Protein AF-A0A1G9MZA1-F1 (afdb_monomer_lite)

Sequence (124 aa):
MLAPVVPSVSGRLEAGAQAARDDGPHEAFRLMNNDGAIKHLGRSYFTKWLYFASALEGPDDAAAAPILDDKIAGWLDREAKFSLDRTTASYARYLELLACWGERYGRTRVQVEKAIFKLATGRG

Foldseek 3Di:
DDDDDDVLLVVLLVVLLCCCAPVNQLVSLQSCVPVSPDPPCAQQRSLVSQQVSHQPVHNQDLSGHAGDDPLLQVLCCPPVVQHADRDSVSSVVLLVVLCVVCVVVVGHSNRSSVVSSCVSPVDD

Structure (mmCIF, N/CA/C/O backbone):
data_AF-A0A1G9MZA1-F1
#
_entry.id   AF-A0A1G9MZA1-F1
#
loop_
_atom_site.group_PDB
_atom_site.id
_atom_site.type_symbol
_atom_site.label_atom_id
_atom_site.label_alt_id
_atom_site.label_comp_id
_atom_site.label_asym_id
_atom_site.label_entity_id
_atom_site.label_seq_id
_atom_site.pdbx_PDB_ins_code
_atom_site.Cartn_x
_atom_site.Cartn_y
_atom_site.Cartn_z
_atom_site.occupancy
_atom_site.B_iso_or_equiv
_atom_site.auth_seq_id
_atom_site.auth_comp_id
_atom_site.auth_asym_id
_atom_site.auth_atom_id
_atom_site.pdbx_PDB_model_num
ATOM 1 N N . MET A 1 1 ? -5.920 4.228 -33.457 1.00 48.59 1 MET A N 1
ATOM 2 C CA . MET A 1 1 ? -5.048 3.062 -33.209 1.00 48.59 1 MET A CA 1
ATOM 3 C C . MET A 1 1 ? -4.273 3.364 -31.934 1.00 48.59 1 MET A C 1
ATOM 5 O O . MET A 1 1 ? -3.574 4.368 -31.914 1.00 48.59 1 MET A O 1
ATOM 9 N N . LEU A 1 2 ? -4.501 2.621 -30.846 1.00 62.09 2 LEU A N 1
ATOM 10 C CA . LEU A 1 2 ? -3.734 2.811 -29.608 1.00 62.09 2 LEU A CA 1
ATOM 11 C C . LEU A 1 2 ? -2.294 2.365 -29.876 1.00 62.09 2 LEU A C 1
ATOM 13 O O . LEU A 1 2 ? -2.088 1.292 -30.441 1.00 62.09 2 LEU A O 1
ATOM 17 N N . ALA A 1 3 ? -1.315 3.196 -29.523 1.00 68.00 3 ALA A N 1
ATOM 18 C CA . ALA A 1 3 ? 0.080 2.789 -29.597 1.00 68.00 3 ALA A CA 1
ATOM 19 C C . ALA A 1 3 ? 0.299 1.587 -28.655 1.00 68.00 3 ALA A C 1
ATOM 21 O O . ALA A 1 3 ? -0.212 1.613 -27.530 1.00 68.00 3 ALA A O 1
ATOM 22 N N . PRO A 1 4 ? 1.016 0.535 -29.086 1.00 73.69 4 PRO A N 1
ATOM 23 C CA . PRO A 1 4 ? 1.297 -0.607 -28.228 1.00 73.69 4 PRO A CA 1
ATOM 24 C C . PRO A 1 4 ? 2.116 -0.166 -27.010 1.00 73.69 4 PRO A C 1
ATOM 26 O O . PRO A 1 4 ? 3.014 0.673 -27.116 1.00 73.69 4 PRO A O 1
ATOM 29 N N . VAL A 1 5 ? 1.805 -0.735 -25.843 1.00 72.62 5 VAL A N 1
ATOM 30 C CA . VAL A 1 5 ? 2.606 -0.524 -24.632 1.00 72.62 5 VAL A CA 1
ATOM 31 C C . VAL A 1 5 ? 4.005 -1.083 -24.879 1.00 72.62 5 VAL A C 1
ATOM 33 O O . VAL A 1 5 ? 4.159 -2.166 -25.441 1.00 72.62 5 VAL A O 1
ATOM 36 N N . VAL A 1 6 ? 5.034 -0.340 -24.467 1.00 80.12 6 VAL A N 1
ATOM 37 C CA . VAL A 1 6 ? 6.426 -0.787 -24.586 1.00 80.12 6 VAL A CA 1
ATOM 38 C C . VAL A 1 6 ? 6.576 -2.132 -23.854 1.00 80.12 6 VAL A C 1
ATOM 40 O O . VAL A 1 6 ? 6.251 -2.185 -22.666 1.00 80.12 6 VAL A O 1
ATOM 43 N N . PRO A 1 7 ? 7.090 -3.204 -24.494 1.00 77.50 7 PRO A N 1
ATOM 44 C CA . PRO A 1 7 ? 7.129 -4.545 -23.897 1.00 77.50 7 PRO A CA 1
ATOM 45 C C . PRO A 1 7 ? 7.807 -4.615 -22.522 1.00 77.50 7 PRO A C 1
ATOM 47 O O . PRO A 1 7 ? 7.390 -5.383 -21.660 1.00 77.50 7 PRO A O 1
ATOM 50 N N . SER A 1 8 ? 8.808 -3.764 -22.276 1.00 86.56 8 SER A N 1
ATOM 51 C CA . SER A 1 8 ? 9.486 -3.669 -20.978 1.00 86.56 8 SER A CA 1
ATOM 52 C C . SER A 1 8 ? 8.595 -3.132 -19.852 1.00 86.56 8 SER A C 1
ATOM 54 O O . SER A 1 8 ? 8.811 -3.475 -18.693 1.00 86.56 8 SER A O 1
ATOM 56 N N . VAL A 1 9 ? 7.589 -2.310 -20.168 1.00 93.12 9 VAL A N 1
ATOM 57 C CA . VAL A 1 9 ? 6.595 -1.822 -19.200 1.00 93.12 9 VAL A CA 1
ATOM 58 C C . VAL A 1 9 ? 5.584 -2.920 -18.899 1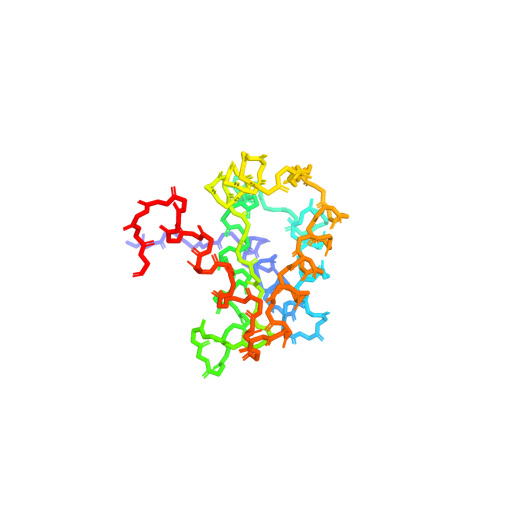.00 93.12 9 VAL A C 1
ATOM 60 O O . VAL A 1 9 ? 5.336 -3.197 -17.728 1.00 93.12 9 VAL A O 1
ATOM 63 N N . SER A 1 10 ? 5.053 -3.580 -19.933 1.00 94.19 10 SER A N 1
ATOM 64 C CA . SER A 1 10 ? 4.116 -4.696 -19.762 1.00 94.19 10 SER A CA 1
ATOM 65 C C . SER A 1 10 ? 4.722 -5.825 -18.929 1.00 94.19 10 SER A C 1
ATOM 67 O O . SER A 1 10 ? 4.102 -6.242 -17.957 1.00 94.19 10 SER A O 1
ATOM 69 N N . GLY A 1 11 ? 5.961 -6.236 -19.221 1.00 96.00 11 GLY A N 1
ATOM 70 C CA . GLY A 1 11 ? 6.637 -7.288 -18.454 1.00 96.00 11 GLY A CA 1
ATOM 71 C C . GLY A 1 11 ? 6.872 -6.921 -16.984 1.00 96.00 11 GLY A C 1
ATOM 72 O O . GLY A 1 11 ? 6.762 -7.773 -16.111 1.00 96.00 11 GLY A O 1
ATOM 73 N N . ARG A 1 12 ? 7.133 -5.643 -16.670 1.00 97.12 12 ARG A N 1
ATOM 74 C CA . ARG A 1 12 ? 7.271 -5.183 -15.273 1.00 97.12 12 ARG A CA 1
ATOM 75 C C . ARG A 1 12 ? 5.935 -5.152 -14.533 1.00 97.12 12 ARG A C 1
ATOM 77 O O . ARG A 1 12 ? 5.885 -5.522 -13.365 1.00 97.12 12 ARG A O 1
ATOM 84 N N . LEU A 1 13 ? 4.859 -4.733 -15.200 1.00 97.50 13 LEU A N 1
ATOM 85 C CA . LEU A 1 13 ? 3.510 -4.770 -14.627 1.00 97.50 13 LEU A CA 1
ATOM 86 C C . LEU A 1 13 ? 3.059 -6.206 -14.349 1.00 97.50 13 LEU A C 1
ATOM 88 O O . LEU A 1 13 ? 2.489 -6.463 -13.290 1.00 97.50 13 LEU A O 1
ATOM 92 N N . GLU A 1 14 ? 3.345 -7.124 -15.272 1.00 97.94 14 GLU A N 1
ATOM 93 C CA . GLU A 1 14 ? 3.075 -8.554 -15.123 1.00 97.94 14 GLU A CA 1
ATOM 94 C C . GLU A 1 14 ? 3.887 -9.163 -13.975 1.00 97.94 14 GLU A C 1
ATOM 96 O O . GLU A 1 14 ? 3.305 -9.801 -13.104 1.00 97.94 14 GLU A O 1
ATOM 101 N N . ALA A 1 15 ? 5.190 -8.877 -13.890 1.00 98.06 15 ALA A N 1
ATOM 102 C CA . ALA A 1 15 ? 6.024 -9.332 -12.777 1.00 98.06 15 ALA A CA 1
ATOM 103 C C . ALA A 1 15 ? 5.513 -8.821 -11.417 1.00 98.06 15 ALA A C 1
ATOM 105 O O . ALA A 1 15 ? 5.438 -9.584 -10.458 1.00 98.06 15 ALA A O 1
ATOM 106 N N . GLY A 1 16 ? 5.103 -7.549 -11.334 1.00 98.25 16 GLY A N 1
ATOM 107 C CA . GLY A 1 16 ? 4.486 -6.996 -10.126 1.00 98.25 16 GLY A CA 1
ATOM 108 C C . GLY A 1 16 ? 3.153 -7.660 -9.771 1.00 98.25 16 GLY A C 1
ATOM 109 O O . GLY A 1 16 ? 2.889 -7.912 -8.597 1.00 98.25 16 GLY A O 1
ATOM 11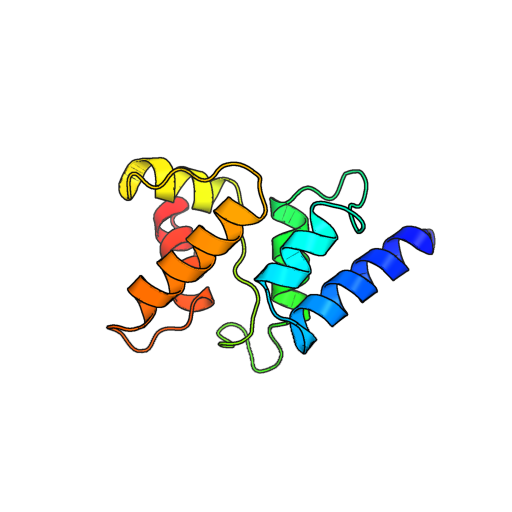0 N N . ALA A 1 17 ? 2.324 -7.969 -10.772 1.00 98.31 17 ALA A N 1
ATOM 111 C CA . ALA A 1 17 ? 1.062 -8.677 -10.574 1.00 98.31 17 ALA A CA 1
ATOM 112 C C . ALA A 1 17 ? 1.290 -10.112 -10.081 1.00 98.31 17 ALA A C 1
ATOM 114 O O . ALA A 1 17 ? 0.595 -10.548 -9.166 1.00 98.31 17 ALA A O 1
ATOM 115 N N . GLN A 1 18 ? 2.273 -10.816 -10.647 1.00 98.50 18 GLN A N 1
ATOM 116 C CA . GLN A 1 18 ? 2.620 -12.169 -10.223 1.00 98.50 18 GLN A CA 1
ATOM 117 C C . GLN A 1 18 ? 3.133 -12.176 -8.783 1.00 98.50 18 GLN A C 1
ATOM 119 O O . GLN A 1 18 ? 2.593 -12.897 -7.951 1.00 98.50 18 GLN A O 1
ATOM 124 N N . ALA A 1 19 ? 4.074 -11.286 -8.455 1.00 98.56 19 ALA A N 1
ATOM 125 C CA . ALA A 1 19 ? 4.584 -11.144 -7.095 1.00 98.56 19 ALA A CA 1
ATOM 126 C C . ALA A 1 19 ? 3.463 -10.833 -6.087 1.00 98.56 19 ALA A C 1
ATOM 128 O O . ALA A 1 19 ? 3.462 -11.356 -4.980 1.00 98.56 19 ALA A O 1
ATOM 129 N N . ALA A 1 20 ? 2.464 -10.019 -6.454 1.00 98.25 20 ALA A N 1
ATOM 130 C CA . ALA A 1 20 ? 1.355 -9.703 -5.548 1.00 98.25 20 ALA A CA 1
ATOM 131 C C . ALA A 1 20 ? 0.449 -10.901 -5.255 1.00 98.25 20 ALA A C 1
ATOM 133 O O . ALA A 1 20 ? -0.141 -10.948 -4.176 1.00 98.25 20 ALA A O 1
ATOM 134 N N . ARG A 1 21 ? 0.323 -11.831 -6.206 1.00 97.81 21 ARG A N 1
ATOM 135 C CA . ARG A 1 21 ? -0.510 -13.034 -6.088 1.00 97.81 21 ARG A CA 1
ATOM 136 C C . ARG A 1 21 ? 0.220 -14.169 -5.381 1.00 97.81 21 ARG A C 1
ATOM 138 O O . ARG A 1 21 ? -0.383 -14.830 -4.544 1.00 97.81 21 ARG A O 1
ATOM 145 N N . ASP A 1 22 ? 1.495 -14.360 -5.703 1.00 98.06 22 ASP A N 1
ATOM 146 C CA . ASP A 1 22 ? 2.258 -15.530 -5.265 1.00 98.06 22 ASP A CA 1
ATOM 147 C C . ASP A 1 22 ? 3.055 -15.254 -3.987 1.00 98.06 22 ASP A C 1
ATOM 149 O O . ASP A 1 22 ? 3.037 -16.055 -3.054 1.00 98.06 22 ASP A O 1
ATOM 153 N N . ASP A 1 23 ? 3.721 -14.098 -3.926 1.00 98.06 23 ASP A N 1
ATOM 154 C CA . ASP A 1 23 ? 4.642 -13.733 -2.840 1.00 98.06 23 ASP A CA 1
ATOM 155 C C . ASP A 1 23 ? 4.008 -12.752 -1.837 1.00 98.06 23 ASP A C 1
ATOM 157 O O . ASP A 1 23 ? 4.489 -12.552 -0.716 1.00 98.06 23 ASP A O 1
ATOM 161 N N . GLY A 1 24 ? 2.905 -12.122 -2.239 1.00 97.75 24 GLY A N 1
ATOM 162 C CA . GLY A 1 24 ? 2.122 -11.201 -1.434 1.00 97.75 24 GLY A CA 1
ATOM 163 C C . GLY A 1 24 ? 2.541 -9.726 -1.546 1.00 97.75 24 GLY A C 1
ATOM 164 O O . GLY A 1 24 ? 3.485 -9.342 -2.244 1.00 97.75 24 GLY A O 1
ATOM 165 N N . PRO A 1 25 ? 1.822 -8.838 -0.835 1.00 98.00 25 PRO A N 1
ATOM 166 C CA . PRO A 1 25 ? 1.898 -7.394 -1.055 1.00 98.00 25 PRO A CA 1
ATOM 167 C C . PRO A 1 25 ? 3.257 -6.773 -0.734 1.00 98.00 25 PRO A C 1
ATOM 169 O O . PRO A 1 25 ? 3.679 -5.838 -1.414 1.00 98.00 25 PRO A O 1
ATOM 172 N N . HIS A 1 26 ? 3.943 -7.268 0.298 1.00 98.38 26 HIS A N 1
ATOM 173 C CA . HIS A 1 26 ? 5.247 -6.742 0.697 1.00 98.38 26 HIS A CA 1
ATOM 174 C C . HIS A 1 26 ? 6.288 -6.929 -0.412 1.00 98.38 26 HIS A C 1
ATOM 176 O O . HIS A 1 26 ? 6.989 -5.979 -0.767 1.00 98.38 26 HIS A O 1
ATOM 182 N N . GLU A 1 27 ? 6.356 -8.130 -0.987 1.00 98.38 27 GLU A N 1
ATOM 183 C CA . GLU A 1 27 ? 7.344 -8.454 -2.011 1.00 98.38 27 GLU A CA 1
ATOM 184 C C . GLU A 1 27 ? 7.020 -7.769 -3.339 1.00 98.38 27 GLU A C 1
ATOM 186 O O . GLU A 1 27 ? 7.895 -7.160 -3.957 1.00 98.38 27 GLU A O 1
ATOM 191 N N . ALA A 1 28 ? 5.742 -7.727 -3.716 1.00 98.38 28 ALA A N 1
ATOM 192 C CA . ALA A 1 28 ? 5.294 -6.979 -4.885 1.00 98.38 28 ALA A CA 1
ATOM 193 C C . ALA A 1 28 ? 5.627 -5.484 -4.791 1.00 98.38 28 ALA A C 1
ATOM 195 O O . ALA A 1 28 ? 6.089 -4.871 -5.758 1.00 98.38 28 ALA A O 1
ATOM 196 N N . PHE A 1 29 ? 5.447 -4.887 -3.610 1.00 98.38 29 PHE A N 1
ATOM 197 C CA . PHE A 1 29 ? 5.865 -3.514 -3.365 1.00 98.38 29 PHE A CA 1
ATOM 198 C C . PHE A 1 29 ? 7.382 -3.369 -3.470 1.00 98.38 29 PHE A C 1
ATOM 200 O O . PHE A 1 29 ? 7.854 -2.446 -4.136 1.00 98.38 29 PHE A O 1
ATOM 207 N N . ARG A 1 30 ? 8.155 -4.261 -2.831 1.00 98.38 30 ARG A N 1
ATOM 208 C CA . ARG A 1 30 ? 9.623 -4.237 -2.884 1.00 98.38 30 ARG A CA 1
ATOM 209 C C . ARG A 1 30 ? 10.107 -4.270 -4.329 1.00 98.38 30 ARG A C 1
ATOM 211 O O . ARG A 1 30 ? 10.957 -3.456 -4.684 1.00 98.38 30 ARG A O 1
ATOM 218 N N . LEU A 1 31 ? 9.555 -5.156 -5.153 1.00 98.44 31 LEU A N 1
ATOM 219 C CA . LEU A 1 31 ? 9.887 -5.266 -6.568 1.00 98.44 31 LEU A CA 1
ATOM 220 C C . LEU A 1 31 ? 9.563 -3.965 -7.315 1.00 98.44 31 LEU A C 1
ATOM 222 O O . LEU A 1 31 ? 10.455 -3.360 -7.909 1.00 98.44 31 LEU A O 1
ATOM 226 N N . MET A 1 32 ? 8.316 -3.493 -7.243 1.00 97.94 32 MET A N 1
ATOM 227 C CA . MET A 1 32 ? 7.848 -2.316 -7.995 1.00 97.94 32 MET A CA 1
ATOM 228 C C . MET A 1 32 ? 8.491 -0.999 -7.540 1.00 97.94 32 MET A C 1
ATOM 230 O O . MET A 1 32 ? 8.536 -0.037 -8.308 1.00 97.94 32 MET A O 1
ATOM 234 N N . ASN A 1 33 ? 8.999 -0.943 -6.308 1.00 97.19 33 ASN A N 1
ATOM 235 C CA . ASN A 1 33 ? 9.703 0.217 -5.768 1.00 97.19 33 ASN A CA 1
ATOM 236 C C . ASN A 1 33 ? 11.215 0.203 -6.066 1.00 97.19 33 ASN A C 1
ATOM 238 O O . ASN A 1 33 ? 11.871 1.213 -5.821 1.00 97.19 33 ASN A O 1
ATOM 242 N N . ASN A 1 34 ? 11.763 -0.909 -6.577 1.00 96.06 34 ASN A N 1
ATOM 243 C CA . ASN A 1 34 ? 13.193 -1.092 -6.844 1.00 96.06 34 ASN A CA 1
ATOM 244 C C . ASN A 1 34 ? 13.425 -1.653 -8.263 1.00 96.06 34 ASN A C 1
ATOM 246 O O . ASN A 1 34 ? 13.253 -0.931 -9.243 1.00 96.06 34 ASN A O 1
ATOM 250 N N . ASP A 1 35 ? 13.791 -2.931 -8.397 1.00 94.12 35 ASP A N 1
ATOM 251 C CA . ASP A 1 35 ? 14.229 -3.546 -9.664 1.00 94.12 35 ASP A CA 1
ATOM 252 C C . ASP A 1 35 ? 13.143 -3.541 -10.758 1.00 94.12 35 ASP A C 1
ATOM 254 O O . ASP A 1 35 ? 13.433 -3.458 -11.954 1.00 94.12 35 ASP A O 1
ATOM 258 N N . GLY A 1 36 ? 11.873 -3.576 -10.348 1.00 95.00 36 GLY A N 1
ATOM 259 C CA . GLY A 1 36 ? 10.696 -3.500 -11.211 1.00 95.00 36 GLY A CA 1
ATOM 260 C C . GLY A 1 36 ? 10.199 -2.077 -11.477 1.00 95.00 36 GLY A C 1
ATOM 261 O O . GLY A 1 36 ? 9.160 -1.918 -12.118 1.00 95.00 36 GLY A O 1
ATOM 262 N N . ALA A 1 37 ? 10.897 -1.036 -11.010 1.00 95.56 37 ALA A N 1
ATOM 263 C CA . ALA A 1 37 ? 10.414 0.340 -11.093 1.00 95.56 37 ALA A CA 1
ATOM 264 C C . ALA A 1 37 ? 10.140 0.776 -12.539 1.00 95.56 37 ALA A C 1
ATOM 266 O O . ALA A 1 37 ? 10.979 0.651 -13.434 1.00 95.56 37 ALA A O 1
ATOM 267 N N . ILE A 1 38 ? 8.960 1.343 -12.777 1.00 96.00 38 ILE A N 1
ATOM 268 C CA . ILE A 1 38 ? 8.561 1.885 -14.079 1.00 96.00 38 ILE A CA 1
ATOM 269 C C . ILE A 1 38 ? 8.608 3.409 -14.000 1.00 96.00 38 ILE A C 1
ATOM 271 O O . ILE A 1 38 ? 8.001 4.029 -13.124 1.00 96.00 38 ILE A O 1
ATOM 275 N N . LYS A 1 39 ? 9.320 4.037 -14.942 1.00 93.00 39 LYS A N 1
ATOM 276 C CA . LYS A 1 39 ? 9.420 5.498 -15.011 1.00 93.00 39 LYS A CA 1
ATOM 277 C C . LYS A 1 39 ? 8.014 6.109 -15.090 1.00 93.00 39 LYS A C 1
ATOM 279 O O . LYS A 1 39 ? 7.203 5.683 -15.903 1.00 93.00 39 LYS A O 1
ATOM 284 N N . HIS A 1 40 ? 7.754 7.118 -14.258 1.00 92.12 40 HIS A N 1
ATOM 285 C CA . HIS A 1 40 ? 6.463 7.812 -14.115 1.00 92.12 40 HIS A CA 1
ATOM 286 C C . HIS A 1 40 ? 5.319 7.014 -13.463 1.00 92.12 40 HIS A C 1
ATOM 288 O O . HIS A 1 40 ? 4.291 7.612 -13.150 1.00 92.12 40 HIS A O 1
ATOM 294 N N . LEU A 1 41 ? 5.497 5.726 -13.153 1.00 94.56 41 LEU A N 1
ATOM 295 C CA . LEU A 1 41 ? 4.540 4.966 -12.349 1.00 94.56 41 LEU A CA 1
ATOM 296 C C . LEU A 1 41 ? 4.928 5.042 -10.868 1.00 94.56 41 LEU A C 1
ATOM 298 O O . LEU A 1 41 ? 5.540 4.137 -10.305 1.00 94.56 41 LEU A O 1
ATOM 302 N N . GLY A 1 42 ? 4.604 6.169 -10.236 1.00 93.25 42 GLY A N 1
ATOM 303 C CA . GLY A 1 42 ? 4.883 6.372 -8.814 1.00 93.25 42 GLY A CA 1
ATOM 304 C C . GLY A 1 42 ? 4.113 5.405 -7.904 1.00 93.25 42 GLY A C 1
ATOM 305 O O . GLY A 1 42 ? 3.116 4.807 -8.306 1.00 93.25 42 GLY A O 1
ATOM 306 N N . ARG A 1 43 ? 4.530 5.313 -6.637 1.00 92.81 43 ARG A N 1
ATOM 307 C CA . ARG A 1 43 ? 3.953 4.404 -5.627 1.00 92.81 43 ARG A CA 1
ATOM 308 C C . ARG A 1 43 ? 2.441 4.442 -5.492 1.00 92.81 43 ARG A C 1
ATOM 310 O O . ARG A 1 43 ? 1.811 3.388 -5.482 1.00 92.81 43 ARG A O 1
ATOM 317 N N . SER A 1 44 ? 1.856 5.632 -5.439 1.00 94.12 44 SER A N 1
ATOM 318 C CA . SER A 1 44 ? 0.402 5.790 -5.345 1.00 94.12 44 SER A CA 1
ATOM 319 C C . SER A 1 44 ? -0.334 5.135 -6.517 1.00 94.12 44 SER A C 1
ATOM 321 O O . SER A 1 44 ? -1.494 4.768 -6.380 1.00 94.12 44 SER A O 1
ATOM 323 N N . TYR A 1 45 ? 0.320 5.000 -7.675 1.00 96.69 45 TYR A N 1
ATOM 324 C CA . TYR A 1 45 ? -0.242 4.356 -8.858 1.00 96.69 45 TYR A CA 1
ATOM 325 C C . TYR A 1 45 ? 0.110 2.874 -8.931 1.00 96.69 45 TYR A C 1
ATOM 327 O O . TYR A 1 45 ? -0.785 2.072 -9.188 1.00 96.69 45 TYR A O 1
ATOM 335 N N . PHE A 1 46 ? 1.362 2.478 -8.668 1.00 97.50 46 PHE A N 1
ATOM 336 C CA . PHE A 1 46 ? 1.679 1.050 -8.710 1.00 97.50 46 PHE A CA 1
ATOM 337 C C . PHE A 1 46 ? 0.962 0.280 -7.597 1.00 97.50 46 PHE A C 1
ATOM 339 O O . PHE A 1 46 ? 0.542 -0.838 -7.841 1.00 97.50 46 PHE A O 1
ATOM 346 N N . THR A 1 47 ? 0.735 0.851 -6.409 1.00 98.00 47 THR A N 1
ATOM 347 C CA . THR A 1 47 ? -0.020 0.147 -5.351 1.00 98.00 47 THR A CA 1
ATOM 348 C C . THR A 1 47 ? -1.488 -0.060 -5.727 1.00 98.00 47 THR A C 1
ATOM 350 O O . THR A 1 47 ? -2.052 -1.094 -5.392 1.00 98.00 47 THR A O 1
ATOM 353 N N . LYS A 1 48 ? -2.085 0.847 -6.515 1.00 98.12 48 LYS A N 1
ATOM 354 C CA . LYS A 1 48 ? -3.410 0.635 -7.130 1.00 98.12 48 LYS A CA 1
ATOM 355 C C . LYS A 1 48 ? -3.385 -0.504 -8.141 1.00 98.12 48 LYS A C 1
ATOM 357 O O . LYS A 1 48 ? -4.299 -1.318 -8.162 1.00 98.12 48 LYS A O 1
ATOM 362 N N . TRP A 1 49 ? -2.340 -0.567 -8.965 1.00 98.19 49 TRP A N 1
ATOM 363 C CA . TRP A 1 49 ? -2.138 -1.691 -9.878 1.00 98.19 49 TRP A CA 1
ATOM 364 C C . TRP A 1 49 ? -2.025 -3.019 -9.118 1.00 98.19 49 TRP A C 1
ATOM 366 O O . TRP A 1 49 ? -2.739 -3.956 -9.453 1.00 98.19 49 TRP A O 1
ATOM 376 N N . LEU A 1 50 ? -1.200 -3.076 -8.066 1.00 98.56 50 LEU A N 1
ATOM 377 C CA . LEU A 1 50 ? -1.044 -4.271 -7.234 1.00 98.56 50 LEU A CA 1
ATOM 378 C C . LEU A 1 50 ? -2.370 -4.690 -6.587 1.00 98.56 50 LEU A C 1
ATOM 380 O O . LEU A 1 50 ? -2.711 -5.863 -6.655 1.00 98.56 50 LEU A O 1
ATOM 384 N N . TYR A 1 51 ?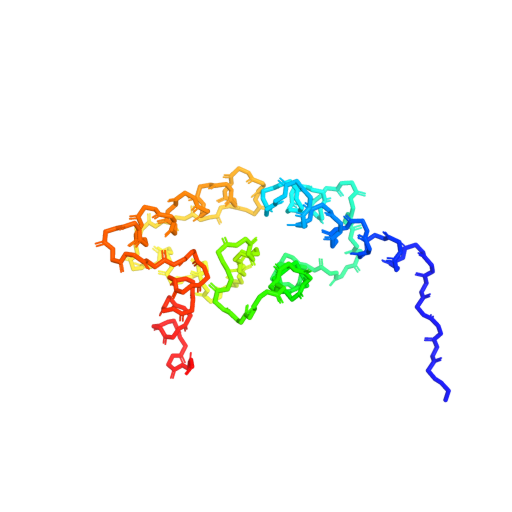 -3.142 -3.741 -6.043 1.00 98.50 51 TYR A N 1
ATOM 385 C CA . TYR A 1 51 ? -4.477 -4.003 -5.496 1.00 98.50 51 TYR A CA 1
ATOM 386 C C . TYR A 1 51 ? -5.389 -4.698 -6.513 1.00 98.50 51 TYR A C 1
ATOM 388 O O . TYR A 1 51 ? -5.909 -5.777 -6.243 1.00 98.50 51 TYR A O 1
ATOM 396 N N . PHE A 1 52 ? -5.558 -4.116 -7.706 1.00 98.06 52 PHE A N 1
ATOM 397 C CA . PHE A 1 52 ? -6.415 -4.711 -8.736 1.00 98.06 52 PHE A CA 1
ATOM 398 C C . PHE A 1 52 ? -5.866 -6.039 -9.263 1.00 98.06 52 PHE A C 1
ATOM 400 O O . PHE A 1 52 ? -6.638 -6.891 -9.691 1.00 98.06 52 PHE A O 1
ATOM 407 N N . ALA A 1 53 ? -4.546 -6.223 -9.242 1.00 98.12 53 ALA A N 1
ATOM 408 C CA . ALA A 1 53 ? -3.919 -7.459 -9.675 1.00 98.12 53 ALA A CA 1
ATOM 409 C C . ALA A 1 53 ? -4.126 -8.614 -8.684 1.00 98.12 53 ALA A C 1
ATOM 411 O O . ALA A 1 53 ? -4.168 -9.757 -9.143 1.00 98.12 53 ALA A O 1
ATOM 412 N N . SER A 1 54 ? -4.253 -8.343 -7.380 1.00 98.31 54 SER A N 1
ATOM 413 C CA . SER A 1 54 ? -4.373 -9.376 -6.340 1.00 98.31 54 SER A CA 1
ATOM 414 C C . SER A 1 54 ? -5.735 -9.468 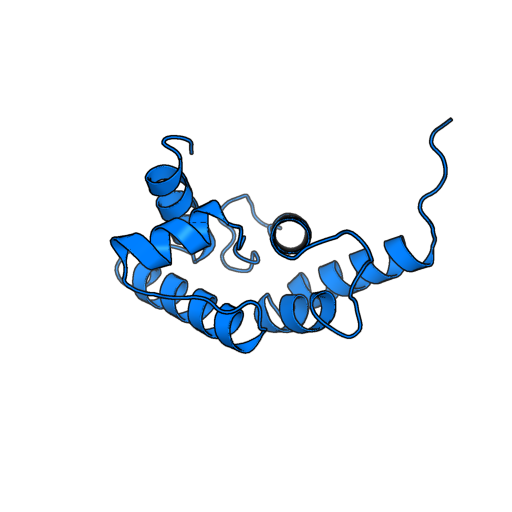-5.642 1.00 98.31 54 SER A C 1
ATOM 416 O O . SER A 1 54 ? -5.931 -10.389 -4.861 1.00 98.31 54 SER A O 1
ATOM 418 N N . ALA A 1 55 ? -6.691 -8.583 -5.934 1.00 97.50 55 ALA A N 1
ATOM 419 C CA . ALA A 1 55 ? -8.082 -8.693 -5.480 1.00 97.50 55 ALA A CA 1
ATOM 420 C C . ALA A 1 55 ? -8.886 -9.688 -6.341 1.00 97.50 55 ALA A C 1
ATOM 422 O O . ALA A 1 55 ? -9.677 -9.280 -7.194 1.00 97.50 55 ALA A O 1
ATOM 423 N N . LEU A 1 56 ? -8.650 -10.989 -6.154 1.00 96.38 56 LEU A N 1
ATOM 424 C CA . LEU A 1 56 ? -9.179 -12.051 -7.020 1.00 96.38 56 LEU A CA 1
ATOM 425 C C . LEU A 1 56 ? -10.588 -12.498 -6.615 1.00 96.38 56 LEU A C 1
ATOM 427 O O . LEU A 1 56 ? -11.433 -12.710 -7.482 1.00 96.38 56 LEU A O 1
ATOM 431 N N . GLU A 1 57 ? -10.859 -12.579 -5.313 1.00 96.25 57 GLU A N 1
ATOM 432 C CA . GLU A 1 57 ? -12.148 -13.051 -4.777 1.00 96.25 57 GLU A CA 1
ATOM 433 C C . GLU A 1 57 ? -13.173 -11.919 -4.595 1.00 96.25 57 GLU A C 1
ATOM 435 O O . GLU A 1 57 ? -14.340 -12.141 -4.267 1.00 96.25 57 GLU A O 1
ATOM 440 N N . GLY A 1 58 ? -12.747 -10.672 -4.802 1.00 96.19 58 GLY A N 1
ATOM 441 C CA . GLY A 1 58 ? -13.599 -9.496 -4.714 1.00 96.19 58 GLY A CA 1
ATOM 442 C C . GLY A 1 58 ? -12.881 -8.278 -4.140 1.00 96.19 58 GLY A C 1
ATOM 443 O O . GLY A 1 58 ? -11.699 -8.323 -3.808 1.00 96.19 58 GLY A O 1
ATOM 444 N N . PRO A 1 59 ? -13.595 -7.152 -3.984 1.00 94.38 59 PRO A N 1
ATOM 445 C CA . PRO A 1 59 ? -12.976 -5.892 -3.594 1.00 94.38 59 PRO A CA 1
ATOM 446 C C . PRO A 1 59 ? -12.443 -5.886 -2.154 1.00 94.38 59 PRO A C 1
ATOM 448 O O . PRO A 1 59 ? -11.685 -4.988 -1.818 1.00 94.38 59 PRO A O 1
ATOM 451 N N . ASP A 1 60 ? -12.848 -6.821 -1.294 1.00 96.94 60 ASP A N 1
ATOM 452 C CA . ASP A 1 60 ? -12.412 -6.906 0.110 1.00 96.94 60 ASP A CA 1
ATOM 453 C C . ASP A 1 60 ? -11.467 -8.090 0.373 1.00 96.94 60 ASP A C 1
ATOM 455 O O . ASP A 1 60 ? -11.211 -8.408 1.536 1.00 96.94 60 ASP A O 1
ATOM 459 N N . ASP A 1 61 ? -10.961 -8.727 -0.687 1.00 97.31 61 ASP A N 1
ATOM 460 C CA . ASP A 1 61 ? -10.082 -9.897 -0.632 1.00 97.31 61 ASP A CA 1
ATOM 461 C C . ASP A 1 61 ? -8.945 -9.719 0.396 1.00 97.31 61 ASP A C 1
ATOM 463 O O . ASP A 1 61 ? -8.250 -8.700 0.435 1.00 97.31 61 ASP A O 1
ATOM 467 N N . ALA A 1 62 ? -8.774 -10.717 1.266 1.00 95.88 62 ALA A N 1
ATOM 468 C CA . ALA A 1 62 ? -7.778 -10.697 2.330 1.00 95.88 62 ALA A CA 1
ATOM 469 C C . ALA A 1 62 ? -6.335 -10.757 1.803 1.00 95.88 62 ALA A C 1
ATOM 471 O O . ALA A 1 62 ? -5.426 -10.280 2.490 1.00 95.88 62 ALA A O 1
ATOM 472 N N . ALA A 1 63 ? -6.130 -11.316 0.607 1.00 95.75 63 ALA A N 1
ATOM 473 C CA . ALA A 1 63 ? -4.836 -11.393 -0.064 1.00 95.75 63 ALA A CA 1
ATOM 474 C C . ALA A 1 63 ? -4.512 -10.137 -0.892 1.00 95.75 63 ALA A C 1
ATOM 476 O O . ALA A 1 63 ? -3.354 -9.930 -1.267 1.00 95.75 63 ALA A O 1
ATOM 477 N N . ALA A 1 64 ? -5.498 -9.271 -1.150 1.00 98.06 64 ALA A N 1
ATOM 478 C CA . ALA A 1 64 ? -5.297 -8.082 -1.965 1.00 98.06 64 ALA A CA 1
ATOM 479 C C . ALA A 1 64 ? -4.278 -7.118 -1.345 1.00 98.06 64 ALA A C 1
ATOM 481 O O . ALA A 1 64 ? -4.235 -6.895 -0.130 1.00 98.06 64 ALA A O 1
ATOM 482 N N . ALA A 1 65 ? -3.459 -6.510 -2.204 1.00 98.38 65 ALA A N 1
ATOM 483 C CA . ALA A 1 65 ? -2.435 -5.568 -1.786 1.00 98.38 65 ALA A CA 1
ATOM 484 C C . ALA A 1 65 ? -3.069 -4.218 -1.420 1.00 98.38 65 ALA A C 1
ATOM 486 O O . ALA A 1 65 ? -3.651 -3.584 -2.297 1.00 98.38 65 ALA A O 1
ATOM 487 N N . PRO A 1 66 ? -2.953 -3.738 -0.167 1.00 98.25 66 PRO A N 1
ATOM 488 C CA . PRO A 1 66 ? -3.525 -2.453 0.222 1.00 98.25 66 PRO A CA 1
ATOM 489 C C . PRO A 1 66 ? -2.890 -1.284 -0.531 1.00 98.25 66 PRO A C 1
ATOM 491 O O . PRO A 1 66 ? -1.666 -1.231 -0.727 1.00 98.25 66 PRO A O 1
ATOM 494 N N . ILE A 1 67 ? -3.718 -0.318 -0.916 1.00 97.94 67 ILE A N 1
ATOM 495 C CA . ILE A 1 67 ? -3.285 0.869 -1.652 1.00 97.94 67 ILE A CA 1
ATOM 496 C C . ILE A 1 67 ? -2.588 1.838 -0.691 1.00 97.94 67 ILE A C 1
ATOM 498 O O . ILE A 1 67 ? -3.096 2.127 0.384 1.00 97.94 67 ILE A O 1
ATOM 502 N N . LEU A 1 68 ? -1.441 2.401 -1.089 1.00 97.25 68 LEU A N 1
ATOM 503 C CA . LEU A 1 68 ? -0.780 3.471 -0.335 1.00 97.25 68 LEU A CA 1
ATOM 504 C C . LEU A 1 68 ? -0.606 4.708 -1.216 1.00 97.25 68 LEU A C 1
ATOM 506 O O . LEU A 1 68 ? 0.362 4.818 -1.975 1.00 97.25 68 LEU A O 1
ATOM 510 N N . ASP A 1 69 ? -1.540 5.650 -1.083 1.00 95.69 69 ASP A N 1
ATOM 511 C CA . ASP A 1 69 ? -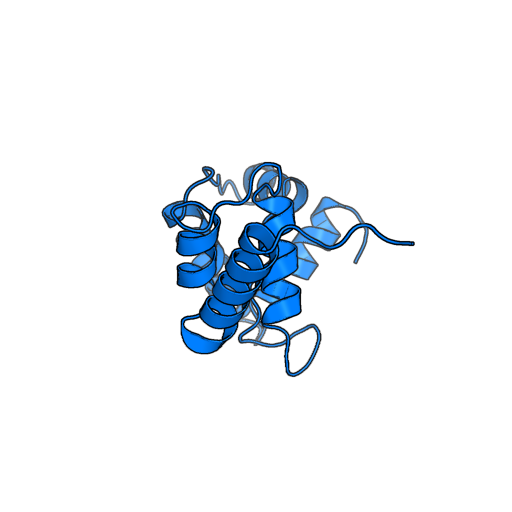1.483 6.959 -1.729 1.00 95.69 69 ASP A CA 1
ATOM 512 C C . ASP A 1 69 ? -1.279 8.113 -0.734 1.00 95.69 69 ASP A C 1
ATOM 514 O O . ASP A 1 69 ? -1.250 7.928 0.484 1.00 95.69 69 ASP A O 1
ATOM 518 N N . ASP A 1 70 ? -1.118 9.330 -1.259 1.00 95.50 70 ASP A N 1
ATOM 519 C CA . ASP A 1 70 ? -0.829 10.509 -0.439 1.00 95.50 70 ASP A CA 1
ATOM 520 C C . ASP A 1 70 ? -2.005 10.908 0.477 1.00 95.50 70 ASP A C 1
ATOM 522 O O . ASP A 1 70 ? -1.797 11.615 1.466 1.00 95.50 70 ASP A O 1
ATOM 526 N N . LYS A 1 71 ? -3.242 10.473 0.190 1.00 96.81 71 LYS A N 1
ATOM 527 C CA . LYS A 1 71 ? -4.398 10.735 1.063 1.00 96.81 71 LYS A CA 1
ATOM 528 C C . LYS A 1 71 ? -4.352 9.832 2.282 1.00 96.81 71 LYS A C 1
ATOM 530 O O . LYS A 1 71 ? -4.492 10.335 3.395 1.00 96.81 71 LYS A O 1
ATOM 535 N N . ILE A 1 72 ? -4.090 8.546 2.072 1.00 96.94 72 ILE A N 1
ATOM 536 C CA . ILE A 1 72 ? -3.907 7.572 3.151 1.00 96.94 72 ILE A CA 1
ATOM 537 C C . ILE A 1 72 ? -2.691 7.952 3.996 1.00 96.94 72 ILE A C 1
ATOM 539 O O . ILE A 1 72 ? -2.818 8.109 5.209 1.00 96.94 72 ILE A O 1
ATOM 543 N N . ALA A 1 73 ? -1.537 8.178 3.362 1.00 97.19 73 ALA A N 1
ATOM 544 C CA . ALA A 1 73 ? -0.311 8.551 4.064 1.00 97.19 73 ALA A CA 1
ATOM 545 C C . ALA A 1 73 ? -0.491 9.849 4.868 1.00 97.19 73 ALA A C 1
ATOM 547 O O . ALA A 1 73 ? -0.135 9.909 6.042 1.00 97.19 73 ALA A O 1
ATOM 548 N N . GLY A 1 74 ? -1.107 10.872 4.266 1.00 97.62 74 GLY A N 1
ATOM 549 C CA . GLY A 1 74 ? -1.361 12.139 4.947 1.00 97.62 74 GLY A CA 1
ATOM 550 C C . GLY A 1 74 ? -2.369 12.031 6.093 1.00 97.62 74 GLY A C 1
ATOM 551 O O . GLY A 1 74 ? -2.256 12.771 7.066 1.00 97.62 74 GLY A O 1
ATOM 552 N N . TRP A 1 75 ? -3.360 11.143 6.001 1.00 98.12 75 TRP A N 1
ATOM 553 C CA . TRP A 1 75 ? -4.296 10.904 7.100 1.00 98.12 75 TRP A CA 1
ATOM 554 C C . TRP A 1 75 ? -3.621 10.171 8.263 1.00 98.12 75 TRP A C 1
ATOM 556 O O . TRP A 1 75 ? -3.754 10.604 9.404 1.00 98.12 75 TRP A O 1
ATOM 566 N N . LEU A 1 76 ? -2.838 9.126 7.979 1.00 98.25 76 LEU A N 1
ATOM 567 C CA . LEU A 1 76 ? -2.088 8.380 8.996 1.00 98.25 76 LEU A CA 1
ATOM 568 C C . LEU A 1 76 ? -1.101 9.271 9.759 1.00 98.25 76 LEU A C 1
ATOM 570 O O . LEU A 1 76 ? -1.018 9.193 10.986 1.00 98.25 76 LEU A O 1
ATOM 574 N N . ASP A 1 77 ? -0.403 10.157 9.053 1.00 98.06 77 ASP A N 1
ATOM 575 C CA . ASP A 1 77 ? 0.530 11.100 9.667 1.00 98.06 77 ASP A CA 1
ATOM 576 C C . ASP A 1 77 ? -0.190 12.072 10.623 1.00 98.06 77 ASP A C 1
ATOM 578 O O . ASP A 1 77 ? 0.209 12.238 11.780 1.00 98.06 77 ASP A O 1
ATOM 582 N N . ARG A 1 78 ? -1.319 12.651 10.189 1.00 98.19 78 ARG A N 1
ATOM 583 C CA . ARG A 1 78 ? -2.071 13.630 10.991 1.00 98.19 78 ARG A CA 1
ATOM 584 C C . ARG A 1 78 ? -2.818 13.008 12.165 1.00 98.19 78 ARG A C 1
ATOM 586 O O . ARG A 1 78 ? -2.680 13.504 13.287 1.00 98.19 78 ARG A O 1
ATOM 593 N N . GLU A 1 79 ? -3.591 11.957 11.911 1.00 98.12 79 GLU A N 1
ATOM 594 C CA . GLU A 1 79 ? -4.564 11.414 12.867 1.00 98.12 79 GLU A CA 1
ATOM 595 C C . GLU A 1 79 ? -3.979 10.288 13.722 1.00 98.12 79 GLU A C 1
ATOM 597 O O . GLU A 1 79 ? -4.258 10.208 14.914 1.00 98.12 79 GLU A O 1
ATOM 602 N N . ALA A 1 80 ? -3.127 9.439 13.139 1.00 96.50 80 ALA A N 1
ATOM 603 C CA . ALA A 1 80 ? -2.562 8.273 13.820 1.00 96.50 80 ALA A CA 1
ATOM 604 C C . ALA A 1 80 ? -1.114 8.479 14.293 1.00 96.50 80 ALA A C 1
ATOM 606 O O . ALA A 1 80 ? -0.530 7.572 14.883 1.00 96.50 80 ALA A O 1
ATOM 607 N N . LYS A 1 81 ? -0.520 9.653 14.019 1.00 97.38 81 LYS A N 1
ATOM 608 C CA . LYS A 1 81 ? 0.904 9.957 14.272 1.00 97.38 81 LYS A CA 1
ATOM 609 C C . LYS A 1 81 ? 1.833 8.895 13.684 1.00 97.38 81 LYS A C 1
ATOM 611 O O . LYS A 1 81 ? 2.894 8.592 14.229 1.00 97.38 81 LYS A O 1
ATOM 616 N N . PHE A 1 82 ? 1.415 8.326 12.557 1.00 97.12 82 PHE A N 1
ATOM 617 C CA . PHE A 1 82 ? 2.093 7.228 11.898 1.00 97.12 82 PHE A CA 1
ATOM 618 C C . PHE A 1 82 ? 2.663 7.710 10.569 1.00 97.12 82 PHE A C 1
ATOM 620 O O . PHE A 1 82 ? 1.973 7.752 9.550 1.00 97.12 82 PHE A O 1
ATOM 627 N N . SER A 1 83 ? 3.936 8.099 10.602 1.00 96.19 83 SER A N 1
ATOM 628 C CA . SER A 1 83 ? 4.622 8.616 9.423 1.00 96.19 83 SER A CA 1
ATOM 629 C C . SER A 1 83 ? 5.208 7.485 8.580 1.00 96.19 83 SER A C 1
ATOM 631 O O . SER A 1 83 ? 5.859 6.568 9.096 1.00 96.19 83 SER A O 1
ATOM 633 N N . LEU A 1 84 ? 4.968 7.569 7.273 1.00 94.44 84 LEU A N 1
ATOM 634 C CA . LEU A 1 84 ? 5.417 6.609 6.274 1.00 94.44 84 LEU A CA 1
ATOM 635 C C . LEU A 1 84 ? 6.462 7.263 5.378 1.00 94.44 84 LEU A C 1
ATOM 637 O O . LEU A 1 84 ? 6.151 8.171 4.603 1.00 94.44 84 LEU A O 1
ATOM 641 N N . ASP A 1 85 ? 7.698 6.772 5.449 1.00 87.44 85 ASP A N 1
ATOM 642 C CA . ASP A 1 85 ? 8.701 7.105 4.448 1.00 87.44 85 ASP A CA 1
ATOM 643 C C . ASP A 1 85 ? 8.512 6.216 3.215 1.00 87.44 85 ASP A C 1
ATOM 645 O O . ASP A 1 85 ? 7.859 5.181 3.225 1.00 87.44 85 ASP A O 1
ATOM 649 N N . ARG A 1 86 ? 9.016 6.654 2.075 1.00 82.44 86 ARG A N 1
ATOM 650 C CA . ARG A 1 86 ? 8.667 6.115 0.757 1.00 82.44 86 ARG A CA 1
ATOM 651 C C . ARG A 1 86 ? 9.276 4.724 0.461 1.00 82.44 86 ARG A C 1
ATOM 653 O O . ARG A 1 86 ? 9.437 4.376 -0.708 1.00 82.44 86 ARG A O 1
ATOM 660 N N . THR A 1 87 ? 9.631 3.958 1.488 1.00 95.00 87 THR A N 1
ATOM 661 C CA . THR A 1 87 ? 10.435 2.734 1.426 1.00 95.00 87 THR A CA 1
ATOM 662 C C . THR A 1 87 ? 9.597 1.461 1.534 1.00 95.00 87 THR A C 1
ATOM 664 O O . THR A 1 87 ? 8.448 1.475 1.980 1.00 95.00 87 THR A O 1
ATOM 667 N N . THR A 1 88 ? 10.204 0.331 1.166 1.00 96.62 88 THR A N 1
ATOM 668 C CA . THR A 1 88 ? 9.634 -1.003 1.400 1.00 96.62 88 THR A CA 1
ATOM 669 C C . THR A 1 88 ? 9.388 -1.262 2.887 1.00 96.62 88 THR A C 1
ATOM 671 O O . THR A 1 88 ? 8.338 -1.786 3.245 1.00 96.62 88 THR A O 1
ATOM 674 N N . ALA A 1 89 ? 10.306 -0.839 3.763 1.00 97.06 89 ALA A N 1
ATOM 675 C CA . ALA A 1 89 ? 10.173 -1.031 5.206 1.00 97.06 89 ALA A CA 1
ATOM 676 C C . ALA A 1 89 ? 8.948 -0.295 5.774 1.00 97.06 89 ALA A C 1
ATOM 678 O O . ALA A 1 89 ? 8.192 -0.849 6.569 1.00 97.06 89 ALA A O 1
ATOM 679 N N . SER A 1 90 ? 8.696 0.933 5.322 1.00 96.38 90 SER A N 1
ATOM 680 C CA . SER A 1 90 ? 7.488 1.667 5.709 1.00 96.38 90 SER A CA 1
ATOM 681 C C . SER A 1 90 ? 6.215 1.026 5.165 1.00 96.38 90 SER A C 1
ATOM 683 O O . SER A 1 90 ? 5.216 0.974 5.879 1.00 96.38 90 SER A O 1
ATOM 685 N N . TYR A 1 91 ? 6.236 0.469 3.951 1.00 98.12 91 TYR A N 1
ATOM 686 C CA . TYR A 1 91 ? 5.091 -0.301 3.462 1.00 98.12 91 TYR A CA 1
ATOM 687 C C . TYR A 1 91 ? 4.844 -1.571 4.290 1.00 98.12 91 TYR A C 1
ATOM 689 O O . TYR A 1 91 ? 3.695 -1.869 4.593 1.00 98.12 91 TYR A O 1
ATOM 697 N N . ALA A 1 92 ? 5.886 -2.271 4.749 1.00 98.31 92 ALA A N 1
ATOM 698 C CA . ALA A 1 92 ? 5.735 -3.402 5.671 1.00 98.31 92 ALA A CA 1
ATOM 699 C C . ALA A 1 92 ? 5.018 -2.985 6.968 1.00 98.31 92 ALA A C 1
ATOM 701 O O . ALA A 1 92 ? 3.995 -3.564 7.331 1.00 98.31 92 ALA A O 1
ATOM 702 N N . ARG A 1 93 ? 5.484 -1.897 7.596 1.00 98.38 93 ARG A N 1
ATOM 703 C CA . ARG A 1 93 ? 4.857 -1.324 8.800 1.00 98.38 93 ARG A CA 1
ATOM 704 C C . ARG A 1 93 ? 3.406 -0.907 8.552 1.00 98.38 93 ARG A C 1
ATOM 706 O O . ARG A 1 93 ? 2.564 -1.034 9.436 1.00 98.38 93 ARG A O 1
ATOM 713 N N . TYR A 1 94 ? 3.100 -0.404 7.357 1.00 98.44 94 TYR A N 1
ATOM 714 C CA . TYR A 1 94 ? 1.731 -0.094 6.953 1.00 98.44 94 TYR A CA 1
ATOM 715 C C . TYR A 1 94 ? 0.852 -1.353 6.900 1.00 98.44 94 TYR A C 1
ATOM 717 O O . TYR A 1 94 ? -0.245 -1.346 7.454 1.00 98.44 94 TYR A O 1
ATOM 725 N N . LEU A 1 95 ? 1.333 -2.451 6.307 1.00 98.50 95 LEU A N 1
ATOM 726 C CA . LEU A 1 95 ? 0.595 -3.720 6.267 1.00 98.50 95 LEU A CA 1
ATOM 727 C C . LEU A 1 95 ? 0.326 -4.278 7.670 1.00 98.50 95 LEU A C 1
ATOM 729 O O . LEU A 1 95 ? -0.781 -4.750 7.937 1.00 98.50 95 LEU A O 1
ATOM 733 N N . GLU A 1 96 ? 1.318 -4.206 8.557 1.00 98.38 96 GLU A N 1
ATOM 734 C CA . GLU A 1 96 ? 1.199 -4.615 9.961 1.00 98.38 96 GLU A CA 1
ATOM 735 C C . GLU A 1 96 ? 0.167 -3.768 10.709 1.00 98.38 96 GLU A C 1
ATOM 737 O O . GLU A 1 96 ? -0.686 -4.315 11.408 1.00 98.38 96 GLU A O 1
ATOM 742 N N . LEU A 1 97 ? 0.190 -2.445 10.518 1.00 98.38 97 LEU A N 1
ATOM 743 C CA . LEU A 1 97 ? -0.781 -1.533 11.120 1.00 98.38 97 LEU A CA 1
ATOM 744 C C . LEU A 1 97 ? -2.212 -1.889 10.702 1.00 98.38 97 LEU A C 1
ATOM 746 O O . LEU A 1 97 ? -3.089 -2.026 11.555 1.00 98.38 97 LEU A O 1
ATOM 750 N N . LEU A 1 98 ? -2.445 -2.071 9.398 1.00 98.50 98 LEU A N 1
ATOM 751 C CA . LEU A 1 98 ? -3.763 -2.439 8.880 1.00 98.50 98 LEU A CA 1
ATOM 752 C C . LEU A 1 98 ? -4.228 -3.796 9.412 1.00 98.50 98 LEU A C 1
ATOM 754 O O . LEU A 1 98 ? -5.403 -3.953 9.734 1.00 98.50 98 LEU A O 1
ATOM 758 N N . ALA A 1 99 ? -3.319 -4.770 9.508 1.00 98.38 99 ALA A N 1
ATOM 759 C CA . ALA A 1 99 ? -3.629 -6.085 10.056 1.00 98.38 99 ALA A CA 1
ATOM 760 C C . ALA A 1 99 ? -4.029 -5.989 11.534 1.00 98.38 99 ALA A C 1
ATOM 762 O O . ALA A 1 99 ? -5.087 -6.486 11.908 1.00 98.38 99 ALA A O 1
ATOM 763 N N . CYS A 1 100 ? -3.235 -5.283 12.342 1.00 98.06 100 CYS A N 1
ATOM 764 C CA . CYS A 1 100 ? -3.490 -5.066 13.766 1.00 98.06 100 CYS A CA 1
ATOM 765 C C . CYS A 1 100 ? -4.838 -4.367 14.007 1.00 98.06 100 CYS A C 1
ATOM 767 O O . CYS A 1 100 ? -5.633 -4.788 14.848 1.00 98.06 100 CYS A O 1
ATOM 769 N N . TRP A 1 101 ? -5.145 -3.323 13.234 1.00 97.81 101 TRP A N 1
ATOM 770 C CA . TRP A 1 101 ? -6.432 -2.635 13.339 1.00 97.81 101 TRP A CA 1
ATOM 771 C C . TRP A 1 101 ? -7.602 -3.494 12.859 1.00 97.81 101 TRP A C 1
ATOM 773 O O . TRP A 1 101 ? -8.699 -3.369 13.397 1.00 97.81 101 TRP A O 1
ATOM 783 N N . GLY A 1 102 ? -7.389 -4.357 11.865 1.00 98.00 102 GLY A N 1
ATOM 784 C CA . GLY A 1 102 ? -8.427 -5.224 11.316 1.00 98.00 102 GLY A CA 1
ATOM 785 C C . GLY A 1 102 ? -8.755 -6.434 12.190 1.00 98.00 102 GLY A C 1
ATOM 786 O O . GLY A 1 102 ? -9.929 -6.795 12.305 1.00 98.00 102 GLY A O 1
ATOM 787 N N . GLU A 1 103 ? -7.750 -7.024 12.843 1.00 96.56 103 GLU A N 1
ATOM 788 C CA . GLU A 1 103 ? -7.845 -8.281 13.600 1.00 96.56 103 GLU A CA 1
ATOM 789 C C . GLU A 1 103 ? -8.977 -8.256 14.631 1.00 96.56 103 GLU A C 1
ATOM 791 O O . GLU A 1 103 ? -9.850 -9.126 14.628 1.00 96.56 103 GLU A O 1
ATOM 796 N N . ARG A 1 104 ? -9.042 -7.197 15.446 1.00 91.62 104 ARG A N 1
ATOM 797 C CA . ARG A 1 104 ? -10.062 -7.043 16.497 1.00 91.62 104 ARG A CA 1
ATOM 798 C C . ARG A 1 104 ? -11.501 -7.038 15.966 1.00 91.62 104 ARG A C 1
ATOM 800 O O . ARG A 1 104 ? -12.432 -7.304 16.724 1.00 91.62 104 ARG A O 1
ATOM 807 N N . TYR A 1 105 ? -11.693 -6.713 14.692 1.00 96.00 105 TYR A N 1
ATOM 808 C CA . TYR A 1 105 ? -13.008 -6.534 14.077 1.00 96.00 105 TYR A CA 1
ATOM 809 C C . TYR A 1 105 ? -13.285 -7.532 12.947 1.00 96.00 105 TYR A C 1
ATOM 811 O O . TYR A 1 105 ? -14.284 -7.369 12.242 1.00 96.00 105 TYR A O 1
ATOM 819 N N . GLY A 1 106 ? -12.414 -8.530 12.748 1.00 96.81 106 GLY A N 1
ATOM 820 C CA . GLY A 1 106 ? -12.526 -9.484 11.642 1.00 96.81 106 GLY A CA 1
ATOM 821 C C . GLY A 1 106 ? -12.490 -8.805 10.27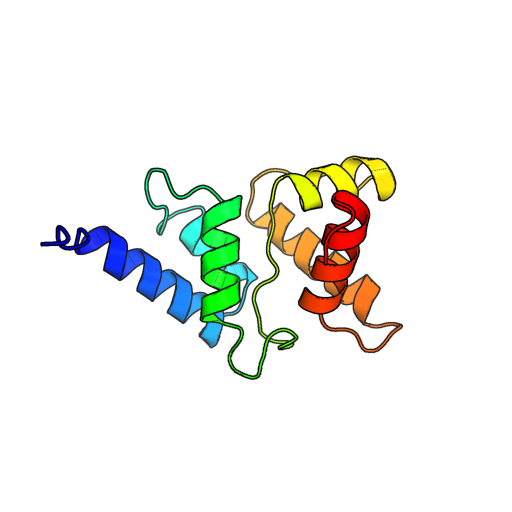0 1.00 96.81 106 GLY A C 1
ATOM 822 O O . GLY A 1 106 ? -13.240 -9.189 9.375 1.00 96.81 106 GLY A O 1
ATOM 823 N N . ARG A 1 107 ? -11.685 -7.746 10.120 1.00 98.25 107 ARG A N 1
ATOM 824 C CA . ARG A 1 107 ? -11.574 -6.964 8.880 1.00 98.25 107 ARG A CA 1
ATOM 825 C C . ARG A 1 107 ? -10.272 -7.246 8.155 1.00 98.25 107 ARG A C 1
ATOM 827 O O . ARG A 1 107 ? -9.221 -7.385 8.777 1.00 98.25 107 ARG A O 1
ATOM 834 N N . THR A 1 108 ? -10.340 -7.277 6.828 1.00 98.31 108 THR A N 1
ATOM 835 C CA . THR A 1 108 ? -9.147 -7.397 5.985 1.00 98.31 108 THR A CA 1
ATOM 836 C C . THR A 1 108 ? -8.367 -6.085 5.957 1.00 98.31 108 THR A C 1
ATOM 838 O O . THR A 1 108 ? -8.903 -5.011 6.248 1.00 98.31 108 THR A O 1
ATOM 841 N N . ARG A 1 109 ? -7.087 -6.145 5.568 1.00 98.31 109 ARG A N 1
ATOM 842 C CA . ARG A 1 109 ? -6.243 -4.944 5.446 1.00 98.31 109 ARG A CA 1
ATOM 843 C C . ARG A 1 109 ? -6.861 -3.920 4.490 1.00 98.31 109 ARG A C 1
ATOM 845 O O . ARG A 1 109 ? -6.888 -2.735 4.803 1.00 98.31 109 ARG A O 1
ATOM 852 N N . VAL A 1 110 ? -7.415 -4.388 3.373 1.00 98.12 110 VAL A N 1
ATOM 853 C CA . VAL A 1 110 ? -8.107 -3.553 2.381 1.00 98.12 110 VAL A CA 1
ATOM 854 C C . VAL A 1 110 ? -9.351 -2.882 2.963 1.00 98.12 110 VAL A C 1
ATOM 856 O O . VAL A 1 110 ? -9.602 -1.712 2.691 1.00 98.12 110 VAL A O 1
ATOM 859 N N . GLN A 1 111 ? -10.130 -3.567 3.802 1.00 98.25 111 GLN A N 1
ATOM 860 C CA . GLN A 1 111 ? -11.286 -2.939 4.451 1.00 98.25 111 GLN A CA 1
ATOM 861 C C . GLN A 1 111 ? -10.869 -1.803 5.394 1.00 98.25 111 GLN A C 1
ATOM 863 O O . GLN A 1 111 ? -11.522 -0.757 5.429 1.00 98.25 111 GLN A O 1
ATOM 868 N N . VAL A 1 112 ? -9.769 -1.978 6.132 1.00 98.38 112 VAL A N 1
ATOM 869 C CA . VAL A 1 112 ? -9.207 -0.920 6.985 1.00 98.38 112 VAL A CA 1
ATOM 870 C C . VAL A 1 112 ? -8.672 0.236 6.134 1.00 98.38 112 VAL A C 1
ATOM 872 O O . VAL A 1 112 ? -8.959 1.396 6.423 1.00 98.38 112 VAL A O 1
ATOM 875 N N . GLU A 1 113 ? -7.958 -0.064 5.048 1.00 98.12 113 GLU A N 1
ATOM 876 C CA . GLU A 1 113 ? -7.477 0.922 4.074 1.00 98.12 113 GLU A CA 1
ATOM 877 C C . GLU A 1 113 ? -8.623 1.767 3.494 1.00 98.12 113 GLU A C 1
ATOM 879 O O . GLU A 1 113 ? -8.565 2.997 3.547 1.00 98.12 113 GLU A O 1
ATOM 884 N N . LYS A 1 114 ? -9.713 1.136 3.046 1.00 97.62 114 LYS A N 1
ATOM 885 C CA . LYS A 1 114 ? -10.913 1.831 2.551 1.00 97.62 114 LYS A CA 1
ATOM 886 C C . LYS A 1 114 ? -11.551 2.726 3.606 1.00 97.62 114 LYS A C 1
ATOM 888 O O . LYS A 1 114 ? -11.984 3.836 3.293 1.00 97.62 114 LYS A O 1
ATOM 893 N N . ALA A 1 115 ? -11.607 2.274 4.859 1.00 97.94 115 ALA A N 1
ATOM 894 C CA . ALA A 1 115 ? -12.120 3.087 5.957 1.00 97.94 115 ALA A CA 1
ATOM 895 C C . ALA A 1 115 ? -11.252 4.336 6.181 1.00 97.94 115 ALA A C 1
ATOM 897 O O . ALA A 1 115 ? -11.789 5.440 6.295 1.00 97.94 115 ALA A O 1
ATOM 898 N N . ILE A 1 116 ? -9.923 4.189 6.159 1.00 98.00 116 ILE A N 1
ATOM 899 C CA . ILE A 1 116 ? -8.981 5.316 6.227 1.00 98.00 116 ILE A CA 1
ATOM 900 C C . ILE A 1 116 ? -9.188 6.260 5.042 1.00 98.00 116 ILE A C 1
ATOM 902 O O . ILE A 1 116 ? -9.299 7.469 5.235 1.00 98.00 116 ILE A O 1
ATOM 906 N N . PHE A 1 117 ? -9.291 5.734 3.821 1.00 97.75 117 PHE A N 1
ATOM 907 C CA . PHE A 1 117 ? -9.516 6.545 2.626 1.00 97.75 117 PHE A CA 1
ATOM 908 C C . PHE A 1 117 ? -10.824 7.347 2.711 1.00 97.75 117 PHE A C 1
ATOM 910 O O . PHE A 1 117 ? -10.847 8.541 2.386 1.00 97.75 117 PHE A O 1
ATOM 917 N N . LYS A 1 118 ? -11.895 6.733 3.230 1.00 97.94 118 LYS A N 1
ATOM 918 C CA . LYS A 1 118 ? -13.175 7.401 3.491 1.00 97.94 118 LYS A CA 1
ATOM 919 C C . LYS A 1 118 ? -13.046 8.529 4.503 1.00 97.94 118 LYS A C 1
ATOM 921 O O . LYS A 1 118 ? -13.560 9.617 4.254 1.00 97.94 118 LYS A O 1
ATOM 926 N N . LEU A 1 119 ? -12.326 8.309 5.599 1.00 97.75 119 LEU A N 1
ATOM 927 C CA . LEU A 1 119 ? -12.045 9.353 6.589 1.00 97.75 119 LEU A CA 1
ATOM 928 C C . LEU A 1 119 ? -11.167 10.472 6.008 1.00 97.75 119 LEU A C 1
ATOM 930 O O . LEU A 1 119 ? -11.386 11.645 6.298 1.00 97.75 119 LEU A O 1
ATOM 934 N N . ALA A 1 120 ? -10.206 10.130 5.150 1.00 97.25 120 ALA A N 1
ATOM 935 C CA . ALA A 1 120 ? -9.272 11.076 4.548 1.00 97.25 120 ALA A CA 1
ATOM 936 C C . ALA A 1 120 ? -9.903 11.973 3.474 1.00 97.25 120 ALA A C 1
ATOM 938 O O . ALA A 1 120 ? -9.405 13.074 3.227 1.00 97.25 120 ALA A O 1
ATOM 939 N N . THR A 1 121 ? -10.950 11.499 2.794 1.00 96.50 121 THR A N 1
ATOM 940 C CA . THR A 1 121 ? -11.483 12.155 1.587 1.00 96.50 121 THR A CA 1
ATOM 941 C C . THR A 1 121 ? -12.976 12.471 1.636 1.00 96.50 121 THR A C 1
ATOM 943 O O . THR A 1 121 ? -13.457 13.219 0.784 1.00 96.50 121 THR A O 1
ATOM 946 N N . GLY A 1 122 ? -13.719 11.897 2.585 1.00 93.62 122 GLY A N 1
ATOM 947 C CA . GLY A 1 122 ? -15.183 11.924 2.604 1.00 93.62 122 GLY A CA 1
ATOM 948 C C . GLY A 1 122 ? -15.839 11.052 1.524 1.00 93.62 122 GLY A C 1
ATOM 949 O O . GLY A 1 122 ? -17.051 11.131 1.340 1.00 93.62 122 GLY A O 1
ATOM 950 N N . ARG A 1 123 ? -15.064 10.239 0.793 1.00 79.31 123 ARG A N 1
ATOM 951 C CA . ARG A 1 123 ? -15.523 9.377 -0.309 1.00 79.31 123 ARG A CA 1
ATOM 952 C C . ARG A 1 123 ? -15.148 7.930 -0.015 1.00 79.31 123 ARG A C 1
ATOM 954 O O . ARG A 1 123 ? -14.024 7.677 0.399 1.00 79.31 123 ARG A O 1
ATOM 961 N N . GLY A 1 124 ? -16.052 6.989 -0.253 1.00 65.38 124 GLY A N 1
ATOM 962 C CA . GLY A 1 124 ? -15.801 5.560 -0.065 1.00 65.38 124 GLY A CA 1
ATOM 963 C C . GLY A 1 124 ? -16.946 4.734 -0.596 1.00 65.38 124 GLY A C 1
ATOM 964 O O . GLY A 1 124 ? -18.096 5.128 -0.298 1.00 65.38 124 GLY A O 1
#

pLDDT: mean 94.82, std 7.84, range [48.59, 98.56]

Radius of gyration: 14.58 Å; chains: 1; bounding box: 30×29×50 Å

Secondary structure (DSSP, 8-state):
-PPPPPHHHHHHHHHHHHHHHHT-HHHHHHHHHTTT--TT--HHHHHHHHHHHH--S-TT-TTSPPP--HHHHHHHHHHH-----SSHHHHHHHHHHHHHHHHTTT--HHHHHHHHHHHHHS--